Protein AF-A0A6N9H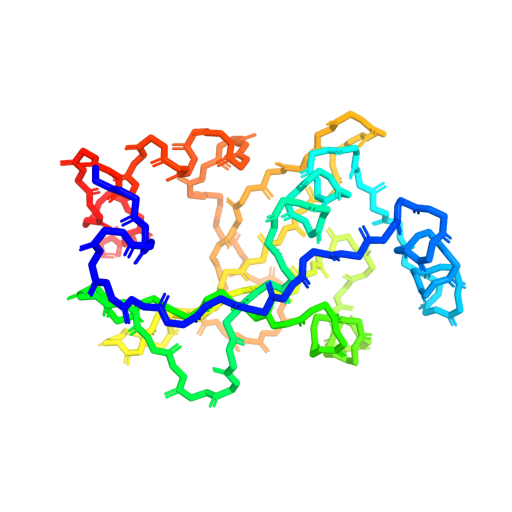BB1-F1 (afdb_monomer)

Radius of gyration: 13.69 Å; Cα contacts (8 Å, |Δi|>4): 253; chains: 1; bounding box: 34×26×32 Å

Solvent-accessible surface area (backbone atoms only — not comparable to full-atom values): 7336 Å² total; per-residue (Å²): 132,56,60,69,80,72,70,46,70,63,36,72,40,47,56,63,68,56,53,51,51,54,30,55,76,62,75,47,86,74,18,50,51,56,47,47,48,35,37,73,33,24,23,24,53,90,95,44,54,50,100,81,35,42,25,48,42,26,60,71,54,25,60,59,54,27,77,74,31,50,95,59,39,34,50,45,32,40,32,72,91,73,65,38,35,32,25,39,30,65,75,45,71,63,39,32,28,30,26,38,26,74,77,79,60,65,76,69,61,43,82,62,25,85,24,64,67,55,39,53,51,34,59,68,76,42,55,67,70,67,50,81,132

Foldseek 3Di:
DDCVVQVFDFAAADDLVVLVVLCVVLVAQDAPVRSVVSNHTQWGDPPTAGPQQKGFDGSVVQSVCCVQAPRQWTFGMARDPQRWTWIWGDPDNHFTFIWTDPPSRNPDIDTQGGGPVRQVVCVVPPVCSSDDD

Organism: NCBI:txid2692179

Nearest PDB structures (foldseek):
  8aj2-assembly1_A  TM=7.484E-01  e=7.048E-03  Saccharomyces cerevisiae
  6qbr-assembly1_A  TM=7.253E-01  e=5.832E-03  Saccharomyces cerevisiae
  5j1b-assembly1_A  TM=7.259E-01  e=1.168E-02  Saccharomyces cerevisiae
  6qbq-assembly1_A  TM=7.360E-01  e=1.325E-02  Saccharomyces cerevisiae

pLDDT: mean 87.96, std 8.98, range [50.34, 96.69]

Structure (mmCIF, N/CA/C/O backbone):
data_AF-A0A6N9HBB1-F1
#
_entry.id   AF-A0A6N9HBB1-F1
#
loop_
_atom_site.group_PDB
_atom_site.id
_atom_site.type_symbol
_atom_site.label_atom_id
_atom_site.label_alt_id
_atom_site.label_comp_id
_atom_site.label_asym_id
_atom_site.label_entity_id
_atom_site.label_seq_id
_atom_site.pdbx_PDB_ins_code
_atom_site.Cartn_x
_atom_site.Cartn_y
_atom_site.Cartn_z
_atom_site.occupancy
_atom_site.B_iso_or_equiv
_atom_site.auth_seq_id
_atom_site.auth_comp_id
_atom_site.auth_asym_id
_atom_site.auth_atom_id
_atom_site.pdbx_PDB_model_num
ATOM 1 N N . MET A 1 1 ? -11.685 -10.132 11.271 1.00 54.94 1 MET A N 1
ATOM 2 C CA . MET A 1 1 ? -12.416 -8.880 11.574 1.00 54.94 1 MET A CA 1
ATOM 3 C C . MET A 1 1 ? -12.001 -7.841 10.555 1.00 54.94 1 MET A C 1
ATOM 5 O O . MET A 1 1 ? -10.808 -7.666 10.364 1.00 54.94 1 MET A O 1
ATOM 9 N N . SER A 1 2 ? -12.941 -7.183 9.881 1.00 75.19 2 SER A N 1
ATOM 10 C CA . SER A 1 2 ? -12.608 -6.121 8.920 1.00 75.19 2 SER A CA 1
ATOM 11 C C . SER A 1 2 ? -12.378 -4.782 9.635 1.00 75.19 2 SER A C 1
ATOM 13 O O . SER A 1 2 ? -12.987 -4.524 10.671 1.00 75.19 2 SER A O 1
ATOM 15 N N . TRP A 1 3 ? -11.538 -3.895 9.091 1.00 82.31 3 TRP A N 1
ATOM 16 C CA . TRP A 1 3 ? -11.334 -2.541 9.640 1.00 82.31 3 TRP A CA 1
ATOM 17 C C . TRP A 1 3 ? -12.646 -1.760 9.815 1.00 82.31 3 TRP A C 1
ATOM 19 O O . TRP A 1 3 ? -12.817 -1.032 10.790 1.00 82.31 3 TRP A O 1
ATOM 29 N N . ARG A 1 4 ? -13.619 -1.984 8.921 1.00 80.50 4 ARG A N 1
ATOM 30 C CA . ARG A 1 4 ? -14.961 -1.392 9.014 1.00 80.50 4 ARG A CA 1
ATOM 31 C C . ARG A 1 4 ? -15.713 -1.850 10.266 1.00 80.50 4 ARG A C 1
ATOM 33 O O . ARG A 1 4 ? -16.359 -1.034 10.912 1.00 80.50 4 ARG A O 1
ATOM 40 N N . GLU A 1 5 ? -15.609 -3.127 10.634 1.00 83.25 5 GLU A N 1
ATOM 41 C CA . GLU A 1 5 ? -16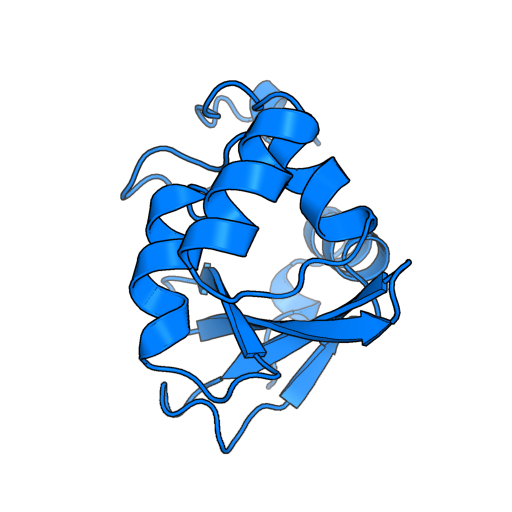.216 -3.659 11.868 1.00 83.25 5 GLU A CA 1
ATOM 42 C C . GLU A 1 5 ? -15.543 -3.107 13.132 1.00 83.25 5 GLU A C 1
ATOM 44 O O . GLU A 1 5 ? -16.183 -3.019 14.175 1.00 83.25 5 GLU A O 1
ATOM 49 N N . GLN A 1 6 ? -14.276 -2.693 13.033 1.00 79.19 6 GLN A N 1
ATOM 50 C CA . GLN A 1 6 ? -13.528 -2.056 14.121 1.00 79.19 6 GLN A CA 1
ATOM 51 C C . GLN A 1 6 ? -13.795 -0.544 14.240 1.00 79.19 6 GLN A C 1
ATOM 53 O O . GLN A 1 6 ? -13.229 0.115 15.108 1.00 79.19 6 GLN A O 1
ATOM 58 N N . GLY A 1 7 ? -14.648 0.026 13.381 1.00 84.81 7 GLY A N 1
ATOM 59 C CA . GLY A 1 7 ? -14.928 1.463 13.364 1.00 84.81 7 GLY A CA 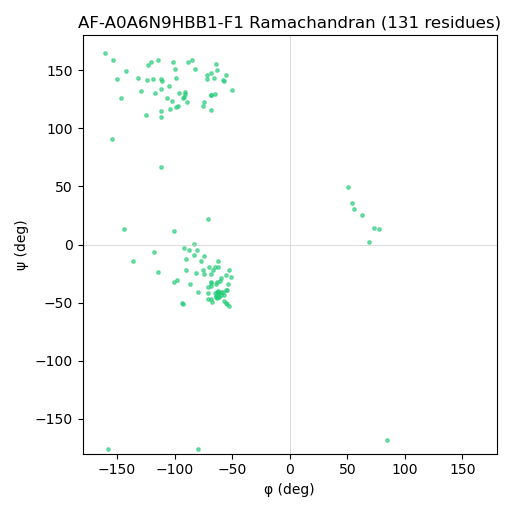1
ATOM 60 C C . GLY A 1 7 ? -13.787 2.315 12.801 1.00 84.81 7 GLY A C 1
ATOM 61 O O . GLY A 1 7 ? -13.809 3.534 12.970 1.00 84.81 7 GLY A O 1
ATOM 62 N N . ILE A 1 8 ? -12.809 1.700 12.126 1.00 86.88 8 ILE A N 1
ATOM 63 C CA . ILE A 1 8 ? -11.713 2.421 11.480 1.00 86.88 8 ILE A CA 1
ATOM 64 C C . ILE A 1 8 ? -12.250 3.100 10.215 1.00 86.88 8 ILE A C 1
ATOM 66 O O . ILE A 1 8 ? -12.801 2.418 9.339 1.00 86.88 8 ILE A O 1
ATOM 70 N N . PRO A 1 9 ? -12.126 4.434 10.095 1.00 89.75 9 PRO A N 1
ATOM 71 C CA . PRO A 1 9 ? -12.564 5.134 8.903 1.00 89.75 9 PRO A CA 1
ATOM 72 C C . PRO A 1 9 ? -11.662 4.755 7.728 1.00 89.75 9 PRO A C 1
ATOM 74 O O . PRO A 1 9 ? -10.440 4.854 7.806 1.00 89.75 9 PRO A O 1
ATOM 77 N N . LEU A 1 10 ? -12.281 4.347 6.623 1.00 92.31 10 LEU A N 1
ATOM 78 C CA . LEU A 1 10 ? -11.601 4.103 5.355 1.00 92.31 10 LEU A CA 1
ATOM 79 C C . LEU A 1 10 ? -12.023 5.168 4.354 1.00 92.31 10 LEU A C 1
ATOM 81 O O . LEU A 1 10 ? -13.199 5.543 4.292 1.00 92.31 10 LEU A O 1
ATOM 85 N N . LEU A 1 11 ? -11.070 5.627 3.554 1.00 94.62 11 LEU A N 1
ATOM 86 C CA . LEU A 1 11 ? -11.367 6.452 2.396 1.00 94.62 11 LEU A CA 1
ATOM 87 C C . LEU A 1 11 ? -12.103 5.609 1.344 1.00 94.62 11 LEU A C 1
ATOM 89 O O . LEU A 1 11 ? -11.875 4.393 1.247 1.00 94.62 11 LEU A O 1
ATOM 93 N N . PRO A 1 12 ? -13.010 6.224 0.564 1.00 94.12 12 PRO A N 1
ATOM 94 C CA . PRO A 1 12 ? -13.646 5.528 -0.544 1.00 94.12 12 PRO A CA 1
ATOM 95 C C . PRO A 1 12 ? -12.574 5.022 -1.510 1.00 94.12 12 PRO A C 1
ATOM 97 O O . PRO A 1 12 ? -11.563 5.687 -1.729 1.00 94.12 12 PRO A O 1
ATOM 100 N N . GLY A 1 13 ? -12.786 3.825 -2.053 1.00 94.06 13 GLY A N 1
ATOM 101 C CA . GLY A 1 13 ? -11.944 3.324 -3.130 1.00 94.06 13 GLY A CA 1
ATOM 102 C C . GLY A 1 13 ? -12.078 4.180 -4.389 1.00 94.06 13 GLY A C 1
ATOM 103 O O . GLY A 1 13 ? -13.098 4.847 -4.585 1.00 94.06 13 GLY A O 1
ATOM 104 N N . LEU A 1 14 ? -11.038 4.156 -5.216 1.00 95.06 14 LEU A N 1
ATOM 105 C CA . LEU A 1 14 ? -10.972 4.885 -6.482 1.00 95.06 14 LEU A CA 1
ATOM 106 C C . LEU A 1 14 ? -11.247 3.946 -7.658 1.00 95.06 14 LEU A C 1
ATOM 108 O O . LEU A 1 14 ? -11.013 2.741 -7.568 1.00 95.06 14 LEU A O 1
ATOM 112 N N . ASP A 1 15 ? -11.689 4.496 -8.786 1.00 96.62 15 ASP A N 1
ATOM 113 C CA . ASP A 1 15 ? -11.829 3.711 -10.010 1.00 96.62 15 ASP A CA 1
ATOM 114 C C . ASP A 1 15 ? -10.453 3.252 -10.519 1.00 96.62 15 ASP A C 1
ATOM 116 O O . ASP A 1 15 ? -9.474 3.998 -10.487 1.00 96.62 15 ASP A O 1
ATOM 120 N N . ILE A 1 16 ? -10.376 2.035 -11.066 1.00 96.31 16 ILE A N 1
ATOM 121 C CA . ILE A 1 16 ? -9.118 1.456 -11.577 1.00 96.31 16 ILE A CA 1
ATOM 122 C C . ILE A 1 16 ? -8.440 2.368 -12.611 1.00 96.31 16 ILE A C 1
ATOM 124 O O . ILE A 1 16 ? -7.220 2.525 -12.608 1.00 96.31 16 ILE A O 1
ATOM 128 N N . GLU A 1 17 ? -9.220 3.013 -13.479 1.00 96.62 17 GLU A N 1
ATOM 129 C CA . GLU A 1 17 ? -8.682 3.939 -14.480 1.00 96.62 17 GLU A CA 1
ATOM 130 C C . GLU A 1 17 ? -8.113 5.220 -13.851 1.00 96.62 17 GLU A C 1
ATOM 132 O O . GLU A 1 17 ? -7.109 5.752 -14.331 1.00 96.62 17 GLU A O 1
ATOM 137 N N . GLU A 1 18 ? -8.696 5.691 -12.746 1.00 96.25 18 GLU A N 1
ATOM 138 C CA . GLU A 1 18 ? -8.162 6.816 -11.978 1.00 96.25 18 GLU A CA 1
ATOM 139 C C . GLU A 1 18 ? -6.847 6.429 -11.294 1.00 96.25 18 GLU A C 1
ATOM 141 O O . GLU A 1 18 ? -5.849 7.139 -11.445 1.00 96.25 18 GLU A O 1
ATOM 146 N N . ILE A 1 19 ? -6.805 5.259 -10.645 1.00 96.69 19 ILE A N 1
ATOM 147 C CA . ILE A 1 19 ? -5.596 4.703 -10.016 1.00 96.69 19 ILE A CA 1
ATOM 148 C C . ILE A 1 19 ? -4.457 4.615 -11.041 1.00 96.69 19 ILE A C 1
ATOM 150 O O . ILE A 1 19 ? -3.360 5.133 -10.811 1.00 96.69 19 ILE A O 1
ATOM 154 N N . ARG A 1 20 ? -4.727 4.030 -12.213 1.00 95.88 20 ARG A N 1
ATOM 155 C CA . ARG A 1 20 ? -3.755 3.912 -13.311 1.00 95.88 20 ARG A CA 1
ATOM 156 C C . ARG A 1 20 ? -3.302 5.263 -13.843 1.00 95.88 20 ARG A C 1
ATOM 158 O O . ARG A 1 20 ? -2.118 5.440 -14.131 1.00 95.88 20 ARG A O 1
ATOM 165 N N . SER A 1 21 ? -4.218 6.221 -13.983 1.00 95.19 21 SER A N 1
ATOM 166 C CA . SER A 1 21 ? -3.887 7.573 -14.439 1.00 95.19 21 SER A CA 1
ATOM 167 C C . SER A 1 21 ? -2.944 8.275 -13.458 1.00 95.19 21 SER A C 1
ATOM 169 O O . SER A 1 21 ? -1.921 8.826 -13.874 1.00 95.19 21 SER A O 1
ATOM 171 N N . LEU A 1 22 ? -3.235 8.201 -12.157 1.00 93.56 22 LEU A N 1
ATOM 172 C CA . LEU A 1 22 ? -2.402 8.781 -11.103 1.00 93.56 22 LEU A CA 1
ATOM 173 C C . LEU A 1 22 ? -1.020 8.114 -11.038 1.00 93.56 22 LEU A C 1
ATOM 175 O O . LEU A 1 22 ? -0.001 8.809 -11.011 1.00 93.56 22 LEU A O 1
ATOM 179 N N . ALA A 1 23 ? -0.966 6.781 -11.104 1.00 92.12 23 ALA A N 1
ATOM 180 C CA . ALA A 1 23 ? 0.290 6.033 -11.150 1.00 92.12 23 ALA A CA 1
ATOM 181 C C . ALA A 1 23 ? 1.140 6.417 -12.371 1.00 92.12 23 ALA A C 1
ATOM 183 O O . ALA A 1 23 ? 2.336 6.695 -12.248 1.00 92.12 23 ALA A O 1
ATOM 184 N N . LYS A 1 24 ? 0.509 6.541 -13.545 1.00 92.69 24 LYS A N 1
ATOM 185 C CA . LYS A 1 24 ? 1.170 6.965 -14.784 1.00 92.69 24 LYS A CA 1
ATOM 186 C C . LYS A 1 24 ? 1.737 8.381 -14.687 1.00 92.69 24 LYS A C 1
ATOM 188 O O . LYS A 1 24 ? 2.846 8.609 -15.163 1.00 92.69 24 LYS A O 1
ATOM 193 N N . MET A 1 25 ? 1.020 9.319 -14.063 1.00 89.69 25 MET A N 1
ATOM 194 C CA . MET A 1 25 ? 1.529 10.674 -13.798 1.00 89.69 25 MET A CA 1
ATOM 195 C C . MET A 1 25 ? 2.743 10.667 -12.860 1.00 89.69 25 MET A C 1
ATOM 197 O O . MET A 1 25 ? 3.625 11.514 -12.989 1.00 89.69 25 MET A O 1
ATOM 201 N N . GLY A 1 26 ? 2.794 9.711 -11.931 1.00 86.19 26 GLY A N 1
ATOM 202 C CA . GLY A 1 26 ? 3.925 9.490 -11.032 1.00 86.19 26 GLY A CA 1
ATOM 203 C C . GLY A 1 26 ? 5.087 8.701 -11.642 1.00 86.19 26 GLY A C 1
ATOM 204 O O . GLY A 1 26 ? 6.108 8.570 -10.978 1.00 86.19 26 GLY A O 1
ATOM 205 N N . HIS A 1 27 ? 4.956 8.191 -12.875 1.00 89.25 27 HIS A N 1
ATOM 206 C CA . HIS A 1 27 ? 5.877 7.212 -13.472 1.00 89.25 27 HIS A CA 1
ATOM 207 C C . HIS A 1 27 ? 6.081 5.955 -12.603 1.00 89.25 27 HIS A C 1
ATOM 209 O O . HIS A 1 27 ? 7.170 5.386 -12.560 1.00 89.25 27 HIS A O 1
ATOM 215 N N . ILE A 1 28 ? 5.020 5.521 -11.920 1.00 90.62 28 ILE A N 1
ATOM 216 C CA . ILE A 1 28 ? 5.014 4.377 -11.006 1.00 90.62 28 ILE A CA 1
ATOM 217 C C . ILE A 1 28 ? 4.322 3.193 -11.681 1.00 90.62 28 ILE A C 1
ATOM 219 O O . ILE A 1 28 ? 3.274 3.349 -12.308 1.00 90.62 28 ILE A O 1
ATOM 223 N N . SER A 1 29 ? 4.914 2.005 -11.545 1.00 90.19 29 SER A N 1
ATOM 224 C CA . SER A 1 29 ? 4.282 0.748 -11.957 1.00 90.19 29 SER A CA 1
ATOM 225 C C . SER A 1 29 ? 3.534 0.151 -10.771 1.00 90.19 29 SER A C 1
ATOM 227 O O . SER A 1 29 ? 4.122 -0.018 -9.706 1.00 90.19 29 SER A O 1
ATOM 229 N N . LEU A 1 30 ? 2.251 -0.158 -10.960 1.00 93.06 30 LEU A N 1
ATOM 230 C CA . LEU A 1 30 ? 1.426 -0.864 -9.983 1.00 93.06 30 LEU A CA 1
ATOM 231 C C . LEU A 1 30 ? 1.078 -2.250 -10.523 1.00 93.06 30 LEU A C 1
ATOM 233 O O . LEU A 1 30 ? 0.844 -2.416 -11.721 1.00 93.06 30 LEU A O 1
ATOM 237 N N . SER A 1 31 ? 1.048 -3.231 -9.634 1.00 95.31 31 SER A N 1
ATOM 238 C CA . SER A 1 31 ? 0.504 -4.561 -9.891 1.00 95.31 31 SER A CA 1
ATOM 239 C C . SER A 1 31 ? -1.011 -4.576 -9.657 1.00 95.31 31 SER A C 1
ATOM 241 O O . SER A 1 31 ? -1.563 -3.721 -8.958 1.00 95.31 31 SER A O 1
ATOM 243 N N . ALA A 1 32 ? -1.705 -5.546 -10.255 1.00 96.31 32 ALA A N 1
ATOM 244 C CA . ALA A 1 32 ? -3.165 -5.642 -10.195 1.00 96.31 32 ALA A CA 1
ATOM 245 C C . ALA A 1 32 ? -3.723 -5.794 -8.766 1.00 96.31 32 ALA A C 1
ATOM 247 O O . ALA A 1 32 ? -4.820 -5.316 -8.483 1.00 96.31 32 ALA A O 1
ATOM 248 N N . ASP A 1 33 ? -2.987 -6.433 -7.858 1.00 96.06 33 ASP A N 1
ATOM 249 C CA . ASP A 1 33 ? -3.349 -6.553 -6.440 1.00 96.06 33 ASP A CA 1
ATOM 250 C C . ASP A 1 33 ? -3.289 -5.209 -5.694 1.00 96.06 33 ASP A C 1
ATOM 252 O O . ASP A 1 33 ? -4.150 -4.925 -4.861 1.00 96.06 33 ASP A O 1
ATOM 256 N N . VAL A 1 34 ? -2.341 -4.339 -6.043 1.00 95.62 34 VAL A N 1
ATOM 257 C CA . VAL A 1 34 ? -2.254 -2.974 -5.509 1.00 95.62 34 VAL A CA 1
ATOM 258 C C . VAL A 1 34 ? -3.378 -2.106 -6.069 1.00 95.62 34 VAL A C 1
ATOM 260 O O . VAL A 1 34 ? -4.017 -1.369 -5.318 1.00 95.62 34 VAL A O 1
ATOM 263 N N . GLU A 1 35 ? -3.678 -2.224 -7.368 1.00 96.69 35 GLU A N 1
ATOM 264 C CA . GLU A 1 35 ? -4.858 -1.577 -7.960 1.00 96.69 35 GLU A CA 1
ATOM 265 C C . GLU A 1 35 ? -6.143 -2.020 -7.240 1.00 96.69 35 GLU A C 1
ATOM 267 O O . GLU A 1 35 ? -6.983 -1.189 -6.892 1.00 96.69 35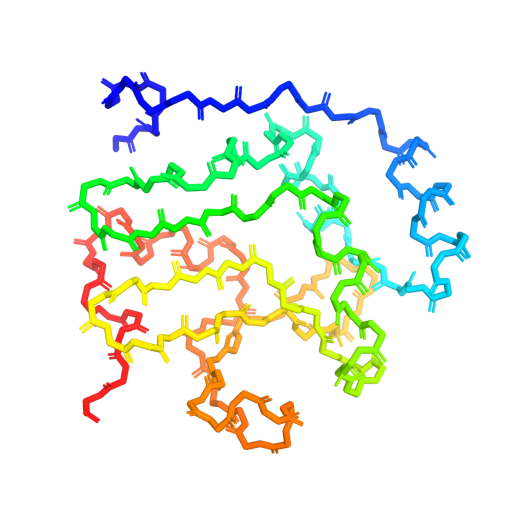 GLU A O 1
ATOM 272 N N . LEU A 1 36 ? -6.274 -3.319 -6.957 1.00 95.94 36 LEU A N 1
ATOM 273 C CA . LEU A 1 36 ? -7.420 -3.880 -6.249 1.00 95.94 36 LEU A CA 1
ATOM 274 C C . LEU A 1 3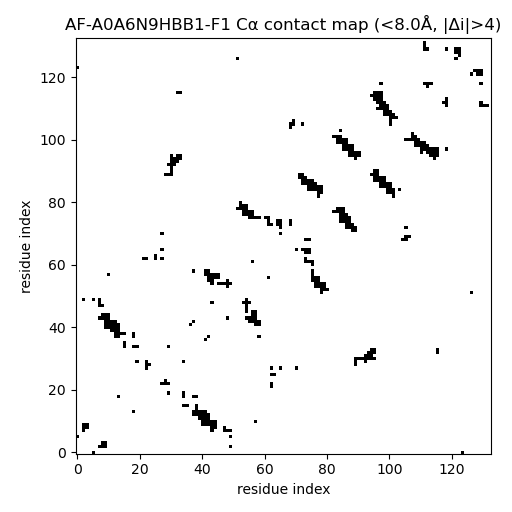6 ? -7.519 -3.369 -4.806 1.00 95.94 36 LEU A C 1
ATOM 276 O O . LEU A 1 36 ? -8.618 -3.028 -4.368 1.00 95.94 36 LEU A O 1
ATOM 280 N N . LEU A 1 37 ? -6.403 -3.274 -4.076 1.00 94.44 37 LEU A N 1
ATOM 281 C CA . LEU A 1 37 ? -6.375 -2.722 -2.718 1.00 94.44 37 LEU A CA 1
ATOM 282 C C . LEU A 1 37 ? -6.986 -1.316 -2.686 1.00 94.44 37 LEU A C 1
ATOM 284 O O . LEU A 1 37 ? -7.914 -1.067 -1.914 1.00 94.44 37 LEU A O 1
ATOM 288 N N . TYR A 1 38 ? -6.517 -0.430 -3.567 1.00 95.94 38 TYR A N 1
ATOM 289 C CA . TYR A 1 38 ? -6.971 0.962 -3.626 1.00 95.94 38 TYR A CA 1
ATOM 290 C C . TYR A 1 38 ? -8.355 1.143 -4.262 1.00 95.94 38 TYR A C 1
ATOM 292 O O . TYR A 1 38 ? -9.044 2.123 -3.970 1.00 95.94 38 TYR A O 1
ATOM 300 N N . PHE A 1 39 ? -8.807 0.180 -5.064 1.00 96.12 39 PHE A N 1
ATOM 301 C CA . PHE A 1 39 ? -10.195 0.093 -5.518 1.00 96.12 39 PHE A CA 1
ATOM 302 C C . PHE A 1 39 ? -11.154 -0.318 -4.390 1.00 96.12 39 PHE A C 1
ATOM 304 O O . PHE A 1 39 ? -12.279 0.172 -4.313 1.00 96.12 39 PHE A O 1
ATOM 311 N N . LEU A 1 40 ? -10.728 -1.206 -3.486 1.00 92.62 40 LEU A N 1
ATOM 312 C CA . LEU A 1 40 ? -11.555 -1.677 -2.368 1.00 92.62 40 LEU A CA 1
ATOM 313 C C . LEU A 1 40 ? -11.592 -0.683 -1.199 1.00 92.62 40 LEU A C 1
ATOM 315 O O . LEU A 1 40 ? -12.647 -0.471 -0.586 1.00 92.62 40 LEU A O 1
ATOM 319 N N . CYS A 1 41 ? -10.450 -0.078 -0.880 1.00 90.44 41 CYS A N 1
ATOM 320 C CA . CYS A 1 41 ? -10.326 0.979 0.112 1.00 90.44 41 CYS A CA 1
ATOM 321 C C . CYS A 1 41 ? -9.235 1.962 -0.308 1.00 90.44 41 CYS A C 1
ATOM 323 O O . CYS A 1 41 ? -8.088 1.573 -0.500 1.00 90.44 41 CYS A O 1
ATOM 325 N N . GLY A 1 42 ? -9.553 3.254 -0.375 1.00 93.50 42 GLY A N 1
ATOM 326 C CA . GLY A 1 42 ? -8.593 4.302 -0.737 1.00 93.50 42 GLY A CA 1
ATOM 327 C C . GLY A 1 42 ? -7.532 4.577 0.336 1.00 93.50 42 GLY A C 1
ATOM 328 O O . GLY A 1 42 ? -6.999 5.679 0.385 1.00 93.50 42 GLY A O 1
ATOM 329 N N . GLY A 1 43 ? -7.267 3.622 1.231 1.00 93.88 43 GLY A N 1
ATOM 330 C CA . GLY A 1 43 ? -6.467 3.780 2.440 1.00 93.88 43 GLY A CA 1
ATOM 331 C C . GLY A 1 43 ? -7.251 4.319 3.638 1.00 93.88 43 GLY A C 1
ATOM 332 O O . GLY A 1 43 ? -8.486 4.373 3.644 1.00 93.88 43 GLY A O 1
ATOM 333 N N . MET A 1 44 ? -6.514 4.707 4.675 1.00 94.25 44 MET A N 1
ATOM 334 C CA . MET A 1 44 ? -7.035 5.371 5.866 1.00 94.25 44 MET A CA 1
ATOM 335 C C . MET A 1 44 ? -6.801 6.890 5.776 1.00 94.25 44 MET A C 1
ATOM 337 O O . MET A 1 44 ? -5.835 7.338 5.151 1.00 94.25 44 MET A O 1
ATOM 341 N N . PRO A 1 45 ? -7.658 7.728 6.392 1.00 92.44 45 PRO A N 1
ATOM 342 C CA . PRO A 1 45 ? -7.349 9.140 6.574 1.00 92.44 45 PRO A CA 1
ATOM 343 C C . PRO A 1 45 ? -6.031 9.305 7.337 1.00 92.44 45 PRO A C 1
ATOM 345 O O . PRO A 1 45 ? -5.787 8.582 8.300 1.00 92.44 45 PRO A O 1
ATOM 348 N N . ARG A 1 46 ? -5.210 10.284 6.945 1.00 87.25 46 ARG A N 1
ATOM 349 C CA . ARG A 1 46 ? -3.896 10.525 7.568 1.00 87.25 46 ARG A CA 1
ATOM 350 C C . ARG A 1 46 ? -3.982 10.590 9.095 1.00 87.25 46 ARG A C 1
ATOM 352 O O . ARG A 1 46 ? -4.815 11.325 9.628 1.00 87.25 46 ARG A O 1
ATOM 359 N N . GLY A 1 47 ? -3.081 9.876 9.769 1.00 84.31 47 GLY A N 1
ATOM 360 C CA . GLY A 1 47 ? -3.024 9.808 11.232 1.00 84.31 47 GLY A CA 1
ATOM 361 C C . GLY A 1 47 ? -4.083 8.897 11.856 1.00 84.31 47 GLY A C 1
ATOM 362 O O . GLY A 1 47 ? -4.310 8.964 13.065 1.00 84.31 47 GLY A O 1
ATOM 363 N N . THR A 1 48 ? -4.752 8.074 11.046 1.00 88.19 48 THR A N 1
ATOM 364 C CA . THR A 1 48 ? -5.632 7.003 11.518 1.00 88.19 48 THR A CA 1
ATOM 365 C C . THR A 1 48 ? -4.849 5.702 11.541 1.00 88.19 48 THR A C 1
ATOM 367 O O . THR A 1 48 ? -4.264 5.319 10.536 1.00 88.19 48 THR A O 1
ATOM 370 N N . VAL A 1 49 ? -4.909 4.996 12.663 1.00 86.88 49 VAL A N 1
ATOM 371 C CA . VAL A 1 49 ? -4.333 3.660 12.825 1.00 86.88 49 VAL A CA 1
ATOM 372 C C . VAL A 1 49 ? -5.410 2.678 13.259 1.00 86.88 49 VAL A C 1
ATOM 374 O O . VAL A 1 49 ? -6.397 3.075 13.886 1.00 86.88 49 VAL A O 1
ATOM 377 N N . ASP A 1 50 ? -5.220 1.398 12.959 1.00 83.06 50 ASP A N 1
ATOM 378 C CA . ASP A 1 50 ? -6.032 0.336 13.547 1.00 83.06 50 ASP A CA 1
ATOM 379 C C . ASP A 1 50 ? -5.588 -0.030 14.981 1.00 83.06 50 ASP A C 1
ATOM 381 O O . ASP A 1 50 ? -4.695 0.587 15.568 1.00 83.06 50 ASP A O 1
ATOM 385 N N . GLY A 1 51 ? -6.227 -1.047 15.571 1.00 79.31 51 GLY A N 1
ATOM 386 C CA . GLY A 1 51 ? -5.889 -1.530 16.916 1.00 79.31 51 GLY A CA 1
ATOM 387 C C . GLY A 1 51 ? -4.466 -2.092 17.061 1.00 79.31 51 GLY A C 1
ATOM 388 O O . GLY A 1 51 ? -3.992 -2.235 18.188 1.00 79.31 51 GLY A O 1
ATOM 389 N N . ASN A 1 52 ? -3.782 -2.368 15.948 1.00 77.06 52 ASN A N 1
ATOM 390 C CA . ASN A 1 52 ? -2.399 -2.837 15.888 1.00 77.06 52 ASN A CA 1
ATOM 391 C C . ASN A 1 52 ? -1.414 -1.713 15.542 1.00 77.06 52 ASN A C 1
ATOM 393 O O . ASN A 1 52 ? -0.249 -1.993 15.267 1.00 77.06 52 ASN A O 1
ATOM 397 N N . TRP A 1 53 ? -1.852 -0.449 15.576 1.00 82.69 53 TRP A N 1
ATOM 398 C CA . TRP A 1 53 ? -1.033 0.711 15.220 1.00 82.69 53 TRP A CA 1
ATOM 399 C C . TRP A 1 53 ? -0.566 0.719 13.758 1.00 82.69 53 TRP A C 1
ATOM 401 O O . TRP A 1 53 ? 0.450 1.341 13.440 1.00 82.69 53 TRP A O 1
ATOM 411 N N . PHE A 1 54 ? -1.315 0.043 12.883 1.00 87.25 54 PHE A N 1
ATOM 412 C CA . PHE A 1 54 ? -1.080 0.005 11.448 1.00 87.25 54 PHE A CA 1
ATOM 413 C C . PHE A 1 54 ? -1.883 1.109 10.748 1.00 87.25 54 PHE A C 1
ATOM 415 O O . PHE A 1 54 ? -3.102 1.193 10.912 1.00 87.25 54 PHE A O 1
ATOM 422 N N . GLU A 1 55 ? -1.212 1.944 9.955 1.00 91.19 55 GLU A N 1
ATOM 423 C CA . GLU A 1 55 ? -1.836 2.951 9.087 1.00 91.19 55 GLU A CA 1
ATOM 424 C C . GLU A 1 55 ? -1.621 2.560 7.622 1.00 91.19 55 GLU A C 1
ATOM 426 O O . GLU A 1 55 ? -0.508 2.663 7.105 1.00 91.19 55 GLU A O 1
ATOM 431 N N . LEU A 1 56 ? -2.695 2.157 6.930 1.00 93.38 56 LEU A N 1
ATOM 432 C CA . LEU A 1 56 ? -2.682 2.027 5.471 1.00 93.38 56 LEU A CA 1
ATOM 433 C C . LEU A 1 56 ? -2.752 3.420 4.845 1.00 93.38 56 LEU A C 1
ATOM 435 O O . LEU A 1 56 ? -3.738 4.138 5.022 1.00 93.38 56 LEU A O 1
ATOM 439 N N . TRP A 1 57 ? -1.739 3.792 4.073 1.00 95.06 57 TRP A N 1
ATOM 440 C CA . TRP A 1 57 ? -1.659 5.128 3.503 1.00 95.06 57 TRP A CA 1
ATOM 441 C C . TRP A 1 57 ? -2.679 5.339 2.387 1.00 95.06 57 TRP A C 1
ATOM 443 O O . TRP A 1 57 ? -2.933 4.424 1.596 1.00 95.06 57 TRP A O 1
ATOM 453 N N . PRO A 1 58 ? -3.211 6.566 2.257 1.00 94.75 58 PRO A N 1
ATOM 454 C CA . PRO A 1 58 ? -3.981 6.942 1.085 1.00 94.75 58 PRO A CA 1
ATOM 455 C C . PRO A 1 58 ? -3.115 6.899 -0.178 1.00 94.75 58 PRO A C 1
ATOM 457 O O . PRO A 1 58 ? -1.907 7.163 -0.113 1.00 94.75 58 PRO A O 1
ATOM 460 N N . LEU A 1 59 ? -3.729 6.604 -1.331 1.00 93.12 59 LEU A N 1
ATOM 461 C CA . LEU A 1 59 ? -3.009 6.454 -2.603 1.00 93.12 59 LEU A CA 1
ATOM 462 C C . LEU A 1 59 ? -2.171 7.697 -2.928 1.00 93.12 59 LEU A C 1
ATOM 464 O O . LEU A 1 59 ? -1.035 7.585 -3.382 1.00 93.12 59 LEU A O 1
ATOM 468 N N . GLU A 1 60 ? -2.685 8.894 -2.646 1.00 92.06 60 GLU A N 1
ATOM 469 C CA . GLU A 1 60 ? -1.966 10.139 -2.913 1.00 92.06 60 GLU A CA 1
ATOM 470 C C . GLU A 1 60 ? -0.680 10.255 -2.088 1.00 92.06 60 GLU A C 1
ATOM 472 O O . GLU A 1 60 ? 0.304 10.817 -2.570 1.00 92.06 60 GLU A O 1
ATOM 477 N N . ARG A 1 61 ? -0.661 9.723 -0.855 1.00 93.00 61 ARG A N 1
ATOM 478 C CA . ARG A 1 61 ? 0.552 9.687 -0.021 1.00 93.00 61 ARG A CA 1
ATOM 479 C C . ARG A 1 61 ? 1.556 8.685 -0.582 1.00 93.00 61 ARG A C 1
ATOM 481 O O . ARG A 1 61 ? 2.708 9.068 -0.756 1.00 93.00 61 ARG A O 1
ATOM 488 N N . LEU A 1 62 ? 1.116 7.474 -0.938 1.00 93.00 62 LEU A N 1
ATOM 489 C CA . LEU A 1 62 ? 1.968 6.471 -1.592 1.00 93.00 62 LEU A CA 1
ATOM 490 C C . LEU A 1 62 ? 2.652 7.060 -2.830 1.00 93.00 62 LEU A C 1
ATOM 492 O O . LEU A 1 62 ? 3.874 7.028 -2.941 1.00 93.00 62 LEU A O 1
ATOM 496 N N . LEU A 1 63 ? 1.880 7.659 -3.741 1.00 91.44 63 LEU A N 1
ATOM 497 C CA . LEU A 1 63 ? 2.410 8.202 -4.996 1.00 91.44 63 LEU A CA 1
ATOM 498 C C . LEU A 1 63 ? 3.318 9.424 -4.786 1.00 91.44 63 LEU A C 1
ATOM 500 O O . LEU A 1 63 ? 4.247 9.653 -5.565 1.00 91.44 63 LEU A O 1
ATOM 504 N N . HIS A 1 64 ? 3.046 10.231 -3.759 1.00 91.00 64 HIS A N 1
ATOM 505 C CA . HIS A 1 64 ? 3.902 11.353 -3.386 1.00 91.00 64 HIS A CA 1
ATOM 506 C C . HIS A 1 64 ? 5.258 10.865 -2.859 1.00 91.00 64 HIS A C 1
ATOM 508 O O . HIS A 1 64 ? 6.298 11.337 -3.326 1.00 91.00 64 HIS A O 1
ATOM 514 N N . ASP A 1 65 ? 5.243 9.910 -1.927 1.00 90.19 65 ASP A N 1
ATOM 515 C CA . ASP A 1 65 ? 6.433 9.468 -1.198 1.00 90.19 65 ASP A CA 1
ATOM 516 C C . ASP A 1 65 ? 7.273 8.461 -1.991 1.00 90.19 65 ASP A C 1
ATOM 518 O O . ASP A 1 65 ? 8.489 8.432 -1.815 1.00 90.19 65 ASP A O 1
ATOM 522 N N . ALA A 1 66 ? 6.676 7.725 -2.935 1.00 89.81 66 ALA A N 1
ATOM 523 C CA . ALA A 1 66 ? 7.367 6.799 -3.839 1.00 89.81 66 ALA A CA 1
ATOM 524 C C . ALA A 1 66 ? 8.574 7.419 -4.567 1.00 89.81 66 ALA A C 1
ATOM 526 O O . ALA A 1 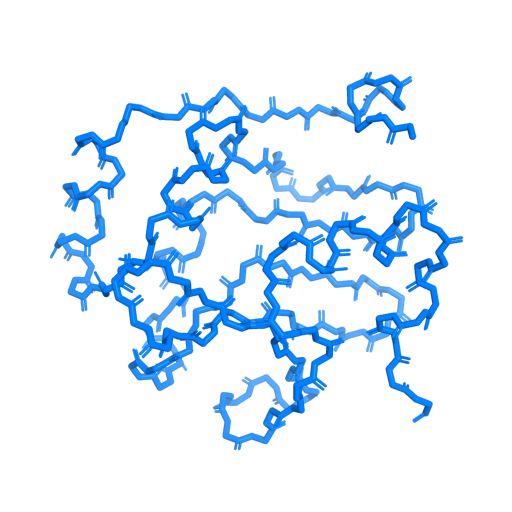66 ? 9.536 6.726 -4.879 1.00 89.81 66 ALA A O 1
ATOM 527 N N . LYS A 1 67 ? 8.574 8.738 -4.793 1.00 86.50 67 LYS A N 1
ATOM 528 C CA . LYS A 1 67 ? 9.688 9.464 -5.431 1.00 86.50 67 LYS A CA 1
ATOM 529 C C . LYS A 1 67 ? 10.977 9.463 -4.606 1.00 86.50 67 LYS A C 1
ATOM 531 O O . LYS A 1 67 ? 12.039 9.753 -5.151 1.00 86.50 67 LYS A O 1
ATOM 536 N N . ASN A 1 68 ? 10.874 9.187 -3.309 1.00 87.69 68 ASN A N 1
ATOM 537 C CA . ASN A 1 68 ? 12.005 9.131 -2.388 1.00 87.69 68 ASN A CA 1
ATOM 538 C C . ASN A 1 68 ? 12.590 7.716 -2.263 1.00 87.69 68 ASN A C 1
ATOM 540 O O . ASN A 1 68 ? 13.584 7.540 -1.565 1.00 87.69 68 ASN A O 1
ATOM 544 N N . PHE A 1 69 ? 11.991 6.726 -2.931 1.00 86.75 69 PHE A N 1
ATOM 545 C CA . PHE A 1 69 ? 12.385 5.322 -2.869 1.00 86.75 69 PHE A CA 1
ATOM 546 C C . PHE A 1 69 ? 12.920 4.842 -4.224 1.00 86.75 69 PHE A C 1
ATOM 548 O O . PHE A 1 69 ? 12.643 5.450 -5.264 1.00 86.75 69 PHE A O 1
ATOM 555 N N . PRO A 1 70 ? 13.708 3.752 -4.251 1.00 83.75 70 PRO A N 1
ATOM 556 C CA . PRO A 1 70 ? 14.079 3.102 -5.500 1.00 83.75 70 PRO A CA 1
ATOM 557 C C . PRO A 1 70 ? 12.838 2.725 -6.316 1.00 83.75 70 PRO A C 1
ATOM 559 O O . PRO A 1 70 ? 11.834 2.306 -5.754 1.00 83.75 70 PRO A O 1
ATOM 562 N N . TYR A 1 71 ? 12.931 2.786 -7.649 1.00 75.44 71 TYR A N 1
ATOM 563 C CA . TYR A 1 71 ? 11.805 2.535 -8.567 1.00 75.44 71 TYR A CA 1
ATOM 564 C C . TYR A 1 71 ? 11.057 1.208 -8.350 1.00 75.44 71 TYR A C 1
ATOM 566 O O . TYR A 1 71 ? 9.920 1.073 -8.793 1.00 75.44 71 TYR A O 1
ATOM 574 N N . SER A 1 72 ? 11.690 0.221 -7.715 1.00 80.88 72 SER A N 1
ATOM 575 C CA . SER A 1 72 ? 11.099 -1.084 -7.426 1.00 80.88 72 SER A CA 1
ATOM 576 C C . SER A 1 72 ? 10.316 -1.146 -6.113 1.00 80.88 72 SER A C 1
ATOM 578 O O . SER A 1 72 ? 9.769 -2.205 -5.829 1.00 80.88 72 SER A O 1
ATOM 580 N N . LEU A 1 73 ? 10.301 -0.088 -5.293 1.00 89.81 73 LEU A N 1
ATOM 581 C CA . LEU A 1 73 ? 9.715 -0.082 -3.950 1.00 89.81 73 LEU A CA 1
ATOM 582 C C . LEU A 1 73 ? 8.752 1.092 -3.756 1.00 89.81 73 LEU A C 1
ATOM 584 O O . LEU A 1 73 ? 9.084 2.238 -4.046 1.00 89.81 73 LEU A O 1
ATOM 588 N N . LEU A 1 74 ? 7.568 0.801 -3.217 1.00 93.44 74 LEU A N 1
ATOM 589 C CA . LEU A 1 74 ? 6.511 1.780 -2.973 1.00 93.44 74 LEU A CA 1
ATOM 590 C C . LEU A 1 74 ? 6.084 1.751 -1.502 1.00 93.44 74 LEU A C 1
ATOM 592 O O . LEU A 1 74 ? 5.471 0.770 -1.082 1.00 93.44 74 LEU A O 1
ATOM 596 N N . PRO A 1 75 ? 6.366 2.794 -0.706 1.00 94.06 75 PRO A N 1
ATOM 597 C CA . PRO A 1 75 ? 5.898 2.852 0.673 1.00 94.06 75 PRO A CA 1
ATOM 598 C C . PRO A 1 75 ? 4.373 3.010 0.702 1.00 94.06 75 PRO A C 1
ATOM 600 O O . PRO A 1 75 ? 3.823 3.888 0.033 1.00 94.06 75 PRO A O 1
ATOM 603 N N . PHE A 1 76 ? 3.678 2.163 1.460 1.00 94.94 76 PHE A N 1
ATOM 604 C CA . PHE A 1 76 ? 2.208 2.135 1.451 1.00 94.94 76 PHE A CA 1
ATOM 605 C C . PHE A 1 76 ? 1.566 2.036 2.831 1.00 94.94 76 PHE A C 1
ATOM 607 O O . PHE A 1 76 ? 0.364 2.265 2.950 1.00 94.94 76 PHE A O 1
ATOM 614 N N . ALA A 1 77 ? 2.327 1.694 3.867 1.00 93.19 77 ALA A N 1
ATOM 615 C CA . ALA A 1 77 ? 1.809 1.658 5.223 1.00 93.19 77 ALA A CA 1
ATOM 616 C C . ALA A 1 77 ? 2.914 1.885 6.251 1.00 93.19 77 ALA A C 1
ATOM 618 O O . ALA A 1 77 ? 4.094 1.661 5.978 1.00 93.19 77 ALA A O 1
ATOM 619 N N . GLU A 1 78 ? 2.521 2.296 7.452 1.00 89.81 78 GLU A N 1
ATOM 620 C CA . GLU A 1 78 ? 3.434 2.440 8.584 1.00 89.81 78 GLU A CA 1
ATOM 621 C C . GLU A 1 78 ? 2.882 1.788 9.856 1.00 89.81 78 GLU A C 1
ATOM 623 O O . GLU A 1 78 ? 1.678 1.811 10.112 1.00 89.81 78 GLU A O 1
ATOM 628 N N . GLY A 1 79 ? 3.783 1.196 10.642 1.00 85.00 79 GLY A N 1
ATOM 629 C CA . GLY A 1 79 ? 3.527 0.692 11.989 1.00 85.00 79 GLY A CA 1
ATOM 630 C C . GLY A 1 79 ? 4.122 1.636 13.037 1.00 85.00 79 GLY A C 1
ATOM 631 O O . GLY A 1 79 ? 5.344 1.810 13.103 1.00 85.00 79 GLY A O 1
ATOM 632 N N . PHE A 1 80 ? 3.280 2.245 13.879 1.00 69.81 80 PHE A N 1
ATOM 633 C CA . PHE A 1 80 ? 3.713 3.316 14.796 1.00 69.81 80 PHE A CA 1
ATOM 634 C C . PHE A 1 80 ? 4.531 2.844 16.004 1.00 69.81 80 PHE A C 1
ATOM 636 O O . PHE A 1 80 ? 5.307 3.625 16.553 1.00 69.81 80 PHE A O 1
ATOM 643 N N . LEU A 1 81 ? 4.380 1.593 16.448 1.00 63.00 81 LEU A N 1
ATOM 644 C CA . LEU A 1 81 ? 5.043 1.116 17.671 1.00 63.00 81 LEU A CA 1
ATOM 645 C C . LEU A 1 81 ? 6.537 0.806 17.496 1.00 63.00 81 LEU A C 1
ATOM 647 O O . LEU A 1 81 ? 7.250 0.677 18.490 1.00 63.00 81 LEU A O 1
ATOM 651 N N . SER A 1 82 ? 7.021 0.706 16.261 1.00 59.12 82 SER A N 1
ATOM 652 C CA . SER A 1 82 ? 8.348 0.148 15.963 1.00 59.12 82 SER A CA 1
ATOM 653 C C . SER A 1 82 ? 9.068 0.845 14.808 1.00 59.12 82 SER A C 1
ATOM 655 O O . SER A 1 82 ? 10.077 0.327 14.338 1.00 59.12 82 SER A O 1
ATOM 657 N N . ALA A 1 83 ? 8.592 2.022 14.378 1.00 73.25 83 ALA A N 1
ATOM 658 C CA . ALA A 1 83 ? 9.148 2.742 13.230 1.00 73.25 83 ALA A CA 1
ATOM 659 C C . ALA A 1 83 ? 9.267 1.815 12.003 1.00 73.25 83 ALA A C 1
ATOM 661 O O . ALA A 1 83 ? 10.324 1.693 11.391 1.00 73.25 83 ALA A O 1
ATOM 662 N N . GLN A 1 84 ? 8.179 1.111 11.691 1.00 85.56 84 GLN A N 1
ATOM 663 C CA . GLN A 1 84 ? 8.138 0.167 10.581 1.00 85.56 84 GLN A CA 1
ATOM 664 C C . GLN A 1 84 ? 7.538 0.849 9.366 1.00 85.56 84 GLN A C 1
ATOM 666 O O . GLN A 1 84 ? 6.377 1.258 9.402 1.00 85.56 84 GLN A O 1
ATOM 671 N N . LEU A 1 85 ? 8.312 0.941 8.289 1.00 91.12 85 LEU A N 1
ATOM 672 C CA . LEU A 1 85 ? 7.792 1.332 6.992 1.00 91.12 85 LEU A CA 1
ATOM 673 C C . LEU A 1 85 ? 7.558 0.084 6.147 1.00 91.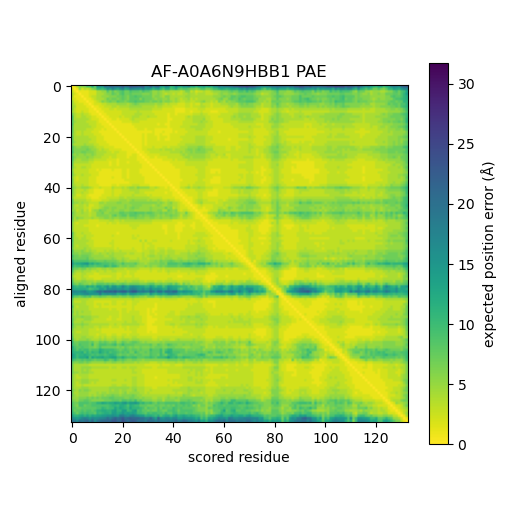12 85 LEU A C 1
ATOM 675 O O . LEU A 1 85 ? 8.496 -0.653 5.846 1.00 91.12 85 LEU A O 1
ATOM 679 N N . TYR A 1 86 ? 6.309 -0.144 5.756 1.00 93.06 86 TYR A N 1
ATOM 680 C CA . TYR A 1 86 ? 5.956 -1.215 4.838 1.00 93.06 86 TYR A CA 1
ATOM 681 C C . TYR A 1 86 ? 5.993 -0.702 3.400 1.00 93.06 86 TYR A C 1
ATOM 683 O O . TYR A 1 86 ? 5.400 0.329 3.062 1.00 93.06 86 TYR A O 1
ATOM 691 N N . CYS A 1 87 ? 6.664 -1.465 2.546 1.00 94.88 87 CYS A N 1
ATOM 692 C CA . CYS A 1 87 ? 6.883 -1.166 1.142 1.00 94.88 87 CYS A CA 1
ATOM 693 C C . CYS A 1 87 ? 6.366 -2.311 0.268 1.00 94.88 87 CYS A C 1
ATOM 695 O O . CYS A 1 87 ? 6.558 -3.482 0.583 1.00 94.88 87 CYS A O 1
ATOM 697 N N . LEU A 1 88 ? 5.761 -1.975 -0.865 1.00 95.62 88 LEU A N 1
ATOM 698 C CA . LEU A 1 88 ? 5.404 -2.918 -1.917 1.00 95.62 88 LEU A CA 1
ATOM 699 C C . LEU A 1 88 ? 6.553 -3.007 -2.907 1.00 95.62 88 LEU A C 1
ATOM 701 O O . LEU A 1 88 ? 7.013 -1.978 -3.407 1.00 95.62 88 LEU A O 1
ATOM 705 N N . ARG A 1 89 ? 6.993 -4.222 -3.217 1.00 95.00 89 ARG A N 1
ATOM 706 C CA . ARG A 1 89 ? 7.924 -4.477 -4.311 1.00 95.00 89 ARG A CA 1
ATOM 707 C C . ARG A 1 89 ? 7.157 -5.033 -5.496 1.00 95.00 89 ARG A C 1
ATOM 709 O O . ARG A 1 89 ? 6.480 -6.048 -5.372 1.00 95.00 89 ARG A O 1
ATOM 716 N N . PHE A 1 90 ? 7.263 -4.364 -6.638 1.00 93.69 90 PHE A N 1
ATOM 717 C CA . PHE A 1 90 ? 6.667 -4.859 -7.875 1.00 93.69 90 PHE A CA 1
ATOM 718 C C . PHE A 1 90 ? 7.415 -6.116 -8.332 1.00 93.69 90 PHE A C 1
ATOM 720 O O . PHE A 1 90 ? 8.596 -6.031 -8.675 1.00 93.69 90 PHE A O 1
ATOM 727 N N . GLU A 1 91 ? 6.728 -7.257 -8.347 1.00 94.31 91 GLU A N 1
ATOM 728 C CA . GLU A 1 91 ? 7.275 -8.512 -8.871 1.00 94.31 91 GLU A CA 1
ATOM 729 C C . GLU A 1 91 ? 6.888 -8.672 -10.344 1.00 94.31 91 GLU A C 1
ATOM 731 O O . GLU A 1 91 ? 7.739 -8.876 -11.213 1.00 94.31 91 GLU A O 1
ATOM 736 N N . ASP A 1 92 ? 5.596 -8.505 -10.638 1.00 93.94 92 ASP A N 1
ATOM 737 C CA . ASP A 1 92 ? 5.047 -8.522 -11.988 1.00 93.94 92 ASP A CA 1
ATOM 738 C C . ASP A 1 92 ? 3.693 -7.792 -12.064 1.00 93.94 92 ASP A C 1
ATOM 740 O O . ASP A 1 92 ? 3.207 -7.204 -11.101 1.00 93.94 92 ASP A O 1
ATOM 744 N N . ALA A 1 93 ? 3.060 -7.814 -13.241 1.00 94.44 93 ALA A N 1
ATOM 745 C CA . ALA A 1 93 ? 1.788 -7.128 -13.473 1.00 94.44 93 ALA A CA 1
ATOM 746 C C . ALA A 1 93 ? 0.627 -7.640 -12.598 1.00 94.44 93 ALA A C 1
ATOM 748 O O . ALA A 1 93 ? -0.384 -6.951 -12.467 1.00 94.44 93 ALA A O 1
ATOM 749 N N . SER A 1 94 ? 0.738 -8.841 -12.030 1.00 95.81 94 SER A N 1
ATOM 750 C CA . SER A 1 94 ? -0.300 -9.468 -11.215 1.00 95.81 94 SER A CA 1
ATOM 751 C C . SER A 1 94 ? -0.085 -9.302 -9.714 1.00 95.81 94 SER A C 1
ATOM 753 O O . SER A 1 94 ? -1.081 -9.216 -8.998 1.00 95.81 94 SER A O 1
ATOM 755 N N . SER A 1 95 ? 1.166 -9.215 -9.248 1.00 95.44 95 SER A N 1
ATOM 756 C CA . SER A 1 95 ? 1.469 -9.229 -7.812 1.00 95.44 95 SER A CA 1
ATOM 757 C C . SER A 1 95 ? 2.604 -8.307 -7.371 1.00 95.44 95 SER A C 1
ATOM 759 O O . SER A 1 95 ? 3.595 -8.121 -8.086 1.00 95.44 95 SER A O 1
ATOM 761 N N . ALA A 1 96 ? 2.485 -7.825 -6.133 1.00 96.25 96 ALA A N 1
ATOM 762 C CA . ALA A 1 96 ? 3.563 -7.225 -5.363 1.00 96.25 96 ALA A CA 1
ATOM 763 C C . ALA A 1 96 ? 3.841 -8.021 -4.079 1.00 96.25 96 ALA A C 1
ATOM 765 O O . ALA A 1 96 ? 2.918 -8.480 -3.403 1.00 96.25 96 ALA A O 1
ATOM 766 N N . SER A 1 97 ? 5.117 -8.134 -3.711 1.00 96.50 97 SER A N 1
ATOM 767 C CA . SER A 1 97 ? 5.529 -8.647 -2.401 1.00 96.50 97 SER A CA 1
ATOM 768 C C . SER A 1 97 ? 5.598 -7.506 -1.377 1.00 96.50 97 SER A C 1
ATOM 770 O O . SER A 1 97 ? 5.736 -6.331 -1.735 1.00 96.50 97 SER A O 1
ATOM 772 N N . VAL A 1 98 ? 5.489 -7.832 -0.087 1.00 95.12 98 VAL A N 1
ATOM 773 C CA . VAL A 1 98 ? 5.513 -6.856 1.009 1.00 95.12 98 VAL A CA 1
ATOM 774 C C . VAL A 1 98 ? 6.842 -6.939 1.740 1.00 95.12 98 VAL A C 1
ATOM 776 O O . VAL A 1 98 ? 7.254 -7.992 2.229 1.00 95.12 98 VAL A O 1
ATOM 779 N N . HIS A 1 99 ? 7.493 -5.790 1.848 1.00 93.81 99 HIS A N 1
ATOM 780 C CA . HIS A 1 99 ? 8.787 -5.612 2.481 1.00 93.81 99 HIS A CA 1
ATOM 781 C C . HIS A 1 99 ? 8.680 -4.625 3.637 1.00 93.81 99 HIS A C 1
ATOM 783 O O . HIS A 1 99 ? 7.798 -3.771 3.660 1.00 93.81 99 HIS A O 1
ATOM 789 N N . MET A 1 100 ? 9.612 -4.718 4.575 1.00 91.50 100 MET A N 1
ATOM 790 C CA . MET A 1 100 ? 9.779 -3.780 5.673 1.00 91.50 100 MET A CA 1
ATOM 791 C C . MET A 1 100 ? 11.132 -3.086 5.564 1.00 91.50 100 MET A C 1
ATOM 793 O O . MET A 1 100 ? 12.162 -3.745 5.403 1.00 91.50 100 MET A O 1
ATOM 797 N N . ASP A 1 101 ? 11.116 -1.762 5.664 1.00 89.12 101 ASP A N 1
ATOM 798 C CA . ASP A 1 101 ? 12.288 -0.897 5.671 1.00 89.12 101 ASP A CA 1
ATOM 799 C C . ASP A 1 101 ? 12.467 -0.261 7.057 1.00 89.12 101 ASP A C 1
ATOM 801 O O . ASP A 1 101 ? 11.638 0.531 7.505 1.00 89.12 101 ASP A O 1
ATOM 805 N N . PHE A 1 102 ? 13.559 -0.618 7.737 1.00 82.69 102 PHE A N 1
ATOM 806 C CA . PHE A 1 102 ? 13.928 -0.049 9.039 1.00 82.69 102 PHE A CA 1
ATOM 807 C C . PHE A 1 102 ? 14.816 1.193 8.924 1.00 82.69 102 PHE A C 1
ATOM 809 O O . PHE A 1 102 ? 14.924 1.967 9.875 1.00 82.69 102 PHE A O 1
ATOM 816 N N . SER A 1 103 ? 15.507 1.359 7.795 1.00 83.38 103 SER A N 1
ATOM 817 C CA . SER A 1 103 ? 16.410 2.484 7.540 1.00 83.38 103 SER A CA 1
ATOM 818 C C . SER A 1 103 ? 15.705 3.668 6.890 1.00 83.38 103 SER A C 1
ATOM 820 O O . SER A 1 103 ? 16.277 4.757 6.874 1.00 83.38 103 SER A O 1
ATOM 822 N N . PHE A 1 104 ? 14.474 3.473 6.405 1.00 84.19 104 PHE A N 1
ATOM 823 C CA . PHE A 1 104 ? 13.686 4.470 5.674 1.00 84.19 104 PHE A CA 1
ATOM 824 C C . PHE A 1 104 ? 14.435 5.011 4.446 1.00 84.19 104 PHE A C 1
ATOM 826 O O . PHE A 1 104 ? 14.294 6.178 4.078 1.00 84.19 104 PHE A O 1
ATOM 833 N N . ASP A 1 105 ? 15.279 4.173 3.845 1.00 80.12 105 ASP A N 1
ATOM 834 C CA . ASP A 1 105 ? 16.172 4.535 2.743 1.00 80.12 105 ASP A CA 1
ATOM 835 C C . ASP A 1 105 ? 15.886 3.757 1.451 1.00 80.12 105 ASP A C 1
ATOM 837 O O . ASP A 1 105 ? 16.496 4.024 0.414 1.00 80.12 105 ASP A O 1
ATOM 841 N N . GLY A 1 106 ? 14.976 2.783 1.511 1.00 80.31 106 GLY A N 1
ATOM 842 C CA . GLY A 1 106 ? 14.598 1.890 0.427 1.00 80.31 106 GLY A CA 1
ATOM 843 C C . GLY A 1 106 ? 15.674 0.889 0.007 1.00 80.31 106 GLY A C 1
ATOM 844 O O . GLY A 1 106 ? 15.441 0.129 -0.929 1.00 80.31 106 GLY A O 1
ATOM 845 N N . ASN A 1 107 ? 16.843 0.859 0.653 1.00 80.94 107 ASN A N 1
ATOM 846 C CA . ASN A 1 107 ? 17.960 0.001 0.243 1.00 80.94 107 ASN A CA 1
ATOM 847 C C . ASN A 1 107 ? 18.067 -1.265 1.092 1.00 80.94 107 ASN A C 1
ATOM 849 O O . ASN A 1 107 ? 18.484 -2.307 0.584 1.00 80.94 107 ASN A O 1
ATOM 853 N N . SER A 1 108 ? 17.691 -1.186 2.371 1.00 83.44 108 SER A N 1
ATOM 854 C CA . SER A 1 108 ? 17.821 -2.293 3.326 1.00 83.44 108 SER A CA 1
ATOM 855 C C . SER A 1 108 ? 16.452 -2.826 3.738 1.00 83.44 108 SER A C 1
ATOM 857 O O . SER A 1 108 ? 16.030 -2.692 4.885 1.00 83.44 108 SER A O 1
ATOM 859 N N . THR A 1 109 ? 15.746 -3.435 2.784 1.00 88.88 109 THR A N 1
ATOM 860 C CA . THR A 1 109 ? 14.409 -3.988 3.022 1.00 88.88 109 THR A CA 1
ATOM 861 C C . THR A 1 109 ? 14.441 -5.494 3.266 1.00 88.88 109 THR A C 1
ATOM 863 O O . THR A 1 109 ? 15.170 -6.213 2.583 1.00 88.88 109 THR A O 1
ATOM 866 N N . ASN A 1 110 ? 13.590 -5.985 4.163 1.00 90.94 110 ASN A N 1
ATOM 867 C CA . ASN A 1 110 ? 13.361 -7.416 4.369 1.00 90.94 110 ASN A CA 1
ATOM 868 C C . ASN A 1 110 ? 11.953 -7.792 3.913 1.00 90.94 110 ASN A C 1
ATOM 870 O O . ASN A 1 110 ? 10.998 -7.106 4.270 1.00 90.94 110 ASN A O 1
ATOM 874 N N . GLU A 1 111 ? 11.808 -8.882 3.165 1.00 93.44 111 GLU A N 1
ATOM 875 C CA . GLU A 1 111 ? 10.485 -9.416 2.837 1.00 93.44 111 GLU A CA 1
ATOM 876 C C . GLU A 1 111 ? 9.792 -9.904 4.117 1.00 93.44 111 GLU A C 1
ATOM 878 O O . GLU A 1 111 ? 10.380 -10.654 4.898 1.00 93.44 111 GLU A O 1
ATOM 883 N N . VAL A 1 112 ? 8.550 -9.469 4.330 1.00 92.62 112 VAL A N 1
ATOM 884 C CA . VAL A 1 112 ? 7.705 -9.887 5.464 1.00 92.62 112 VAL A CA 1
ATOM 885 C C . VAL A 1 112 ? 6.484 -10.680 5.010 1.00 92.62 112 VAL A C 1
ATOM 887 O O . VAL A 1 112 ? 5.963 -11.484 5.777 1.00 92.62 112 VAL A O 1
ATOM 890 N N . ALA A 1 113 ? 6.049 -10.507 3.759 1.00 94.12 113 ALA A N 1
ATOM 891 C CA . ALA A 1 113 ? 5.033 -11.355 3.155 1.00 94.12 113 ALA A CA 1
ATOM 892 C C . ALA A 1 113 ? 5.239 -11.470 1.635 1.00 94.12 113 ALA A C 1
ATOM 894 O O . ALA A 1 113 ? 5.544 -10.472 0.979 1.00 94.12 113 ALA A O 1
ATOM 895 N N . PRO A 1 114 ? 4.991 -12.649 1.038 1.00 95.12 114 PRO A N 1
ATOM 896 C CA . PRO A 1 114 ? 5.168 -12.858 -0.399 1.00 95.12 114 PRO A CA 1
ATOM 897 C C . PRO A 1 114 ? 4.068 -12.202 -1.251 1.00 95.12 114 PRO A C 1
ATOM 899 O O . PRO A 1 114 ? 4.163 -12.197 -2.472 1.00 95.12 114 PRO A O 1
ATOM 902 N N . SER A 1 115 ? 2.995 -11.697 -0.631 1.00 95.25 115 SER A N 1
ATOM 903 C CA . SER A 1 115 ? 1.901 -10.990 -1.307 1.00 95.25 115 SER A CA 1
ATOM 904 C C . SER A 1 115 ? 1.090 -10.133 -0.333 1.00 95.25 115 SER A C 1
ATOM 906 O O . SER A 1 115 ? 1.140 -10.346 0.883 1.00 95.25 115 SER A O 1
ATOM 908 N N . LEU A 1 116 ? 0.286 -9.213 -0.874 1.00 92.44 116 LEU A N 1
ATOM 909 C CA . LEU A 1 116 ? -0.725 -8.474 -0.108 1.00 92.44 116 LEU A CA 1
ATOM 910 C C . LEU A 1 116 ? -1.737 -9.401 0.580 1.00 92.44 116 LEU A C 1
ATOM 912 O O . LEU A 1 116 ? -2.081 -9.176 1.736 1.00 92.44 116 LEU A O 1
ATOM 916 N N . ASP A 1 117 ? -2.178 -10.464 -0.095 1.00 91.56 117 ASP A N 1
ATOM 917 C CA . ASP A 1 117 ? -3.118 -11.435 0.480 1.00 91.56 117 ASP A CA 1
ATOM 918 C C . ASP A 1 117 ? -2.501 -12.171 1.681 1.00 91.56 117 ASP A C 1
ATOM 920 O O . ASP A 1 117 ? -3.111 -12.258 2.748 1.00 91.56 117 ASP A O 1
ATOM 924 N N . ALA A 1 118 ? -1.238 -12.599 1.555 1.00 91.81 118 ALA A N 1
ATOM 925 C CA . ALA A 1 118 ? -0.501 -13.213 2.657 1.00 91.81 118 ALA A CA 1
ATOM 926 C C . ALA A 1 118 ? -0.337 -12.250 3.844 1.00 91.81 118 ALA A C 1
ATOM 928 O O . ALA A 1 118 ? -0.540 -12.652 4.990 1.00 91.81 118 ALA A O 1
ATOM 929 N N . MET A 1 119 ? -0.035 -10.974 3.583 1.00 90.88 119 MET A N 1
ATOM 930 C CA . MET A 1 119 ? 0.021 -9.948 4.627 1.00 90.88 119 MET A CA 1
ATOM 931 C C . MET A 1 119 ? -1.338 -9.758 5.311 1.00 90.88 119 MET A C 1
ATOM 933 O O . MET A 1 119 ? -1.396 -9.674 6.536 1.00 90.88 119 MET A O 1
ATOM 937 N N . CYS A 1 120 ? -2.435 -9.701 4.551 1.00 85.38 120 CYS A N 1
ATOM 938 C CA . CYS A 1 120 ? -3.778 -9.609 5.119 1.00 85.38 120 CYS A CA 1
ATOM 939 C C . CYS A 1 120 ? -4.094 -10.816 6.012 1.00 85.38 120 CYS A C 1
ATOM 941 O O . CYS A 1 120 ? -4.651 -10.632 7.093 1.00 85.38 120 CYS A O 1
ATOM 943 N N . GLY A 1 121 ? -3.701 -12.026 5.601 1.00 86.25 121 GLY A N 1
ATOM 944 C CA . GLY A 1 121 ? -3.790 -13.225 6.436 1.00 86.25 121 GLY A CA 1
ATOM 945 C C . GLY A 1 121 ? -3.030 -13.065 7.755 1.00 86.25 121 GLY A C 1
ATOM 946 O O . GLY A 1 121 ? -3.605 -13.267 8.824 1.00 86.25 121 GLY A O 1
ATOM 947 N N . MET A 1 122 ? -1.780 -12.596 7.697 1.00 86.25 122 MET A N 1
ATOM 948 C CA . MET A 1 122 ? -0.957 -12.350 8.888 1.00 86.25 122 MET A CA 1
ATOM 949 C C . MET A 1 122 ? -1.574 -11.296 9.819 1.00 86.25 122 MET A C 1
ATOM 951 O O . MET A 1 122 ? -1.686 -11.545 11.012 1.00 86.25 122 MET A O 1
ATOM 955 N N . LEU A 1 123 ? -2.059 -10.162 9.297 1.00 80.25 123 LEU A N 1
ATOM 956 C CA . LEU A 1 123 ? -2.733 -9.128 10.104 1.00 80.25 123 LEU A CA 1
ATOM 957 C C . LEU A 1 123 ? -3.988 -9.643 10.824 1.00 80.25 123 LEU A C 1
ATOM 959 O O . LEU A 1 123 ? -4.375 -9.099 11.857 1.00 80.25 123 LEU A O 1
ATOM 963 N N . LEU A 1 124 ? -4.663 -10.646 10.264 1.00 78.56 124 LEU A N 1
ATOM 964 C CA . LEU A 1 124 ? -5.882 -11.208 10.842 1.00 78.56 124 LEU A CA 1
ATOM 965 C C . LEU A 1 124 ? -5.605 -12.307 11.869 1.00 78.56 124 LEU A C 1
ATOM 967 O O . LEU A 1 124 ? -6.379 -12.439 12.818 1.00 78.56 124 LEU A O 1
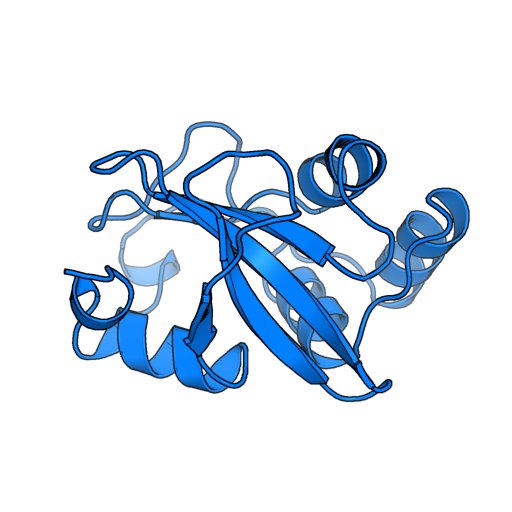ATOM 971 N N . GLU A 1 125 ? -4.552 -13.097 11.666 1.00 82.25 125 GLU A N 1
ATOM 972 C CA . GLU A 1 125 ? -4.212 -14.241 12.516 1.00 82.25 125 GLU A CA 1
ATOM 973 C C . GLU A 1 125 ? -3.241 -13.867 13.639 1.00 82.25 125 GLU A C 1
ATOM 975 O O . GLU A 1 125 ? -3.506 -14.163 14.805 1.00 82.25 125 GLU A O 1
ATOM 980 N N . ASP A 1 126 ? -2.136 -13.205 13.293 1.00 78.62 126 ASP A N 1
ATOM 981 C CA . ASP A 1 126 ? -1.080 -12.790 14.213 1.00 78.62 126 ASP A CA 1
ATOM 982 C C . ASP A 1 126 ? -0.335 -11.558 13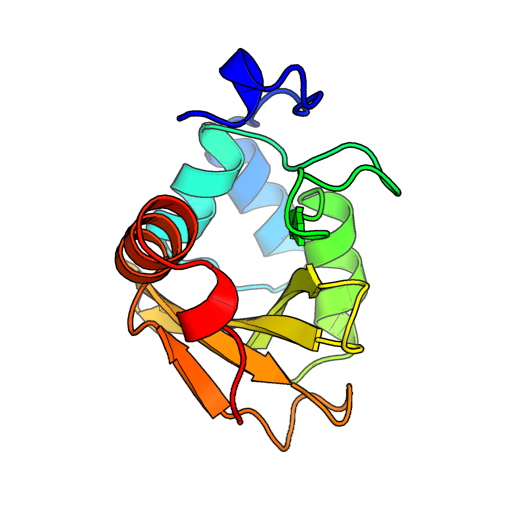.657 1.00 78.62 126 ASP A C 1
ATOM 984 O O . ASP A 1 126 ? 0.670 -11.695 12.953 1.00 78.62 126 ASP A O 1
ATOM 988 N N . PRO A 1 127 ? -0.784 -10.335 13.994 1.00 75.62 127 PRO A N 1
ATOM 989 C CA . PRO A 1 127 ? -0.124 -9.100 13.572 1.00 75.62 127 PRO A CA 1
ATOM 990 C C . PRO A 1 127 ? 1.357 -9.033 13.956 1.00 75.62 127 PRO A C 1
ATOM 992 O O . PRO A 1 127 ? 2.131 -8.349 13.288 1.00 75.62 127 PRO A O 1
ATOM 995 N N . SER A 1 128 ? 1.772 -9.742 15.015 1.00 74.62 128 SER A N 1
ATOM 996 C CA . SER A 1 128 ? 3.172 -9.758 15.439 1.00 74.62 128 SER A CA 1
ATOM 997 C C . SER A 1 128 ? 4.081 -10.503 14.461 1.00 74.62 128 SER A C 1
ATOM 999 O O . SER A 1 128 ? 5.275 -10.223 14.433 1.00 74.62 128 SER A O 1
ATOM 1001 N N . ALA A 1 129 ? 3.528 -11.361 13.596 1.00 74.88 129 ALA A N 1
ATOM 1002 C CA . ALA A 1 129 ? 4.273 -12.044 12.540 1.00 74.88 129 ALA A CA 1
ATOM 1003 C C . ALA A 1 129 ? 4.804 -11.086 11.460 1.00 74.88 129 ALA A C 1
ATOM 1005 O O . ALA A 1 129 ? 5.764 -11.413 10.766 1.00 74.88 129 ALA A O 1
ATOM 1006 N N . LEU A 1 130 ? 4.204 -9.897 11.328 1.00 73.19 130 LEU A N 1
ATOM 1007 C CA . LEU A 1 130 ? 4.697 -8.849 10.435 1.00 73.19 130 LEU A CA 1
ATOM 1008 C C . LEU A 1 130 ? 5.814 -8.018 11.060 1.00 73.19 130 LEU A C 1
ATOM 1010 O O . LEU A 1 130 ? 6.426 -7.222 10.356 1.00 73.19 130 LEU A O 1
ATOM 1014 N N . CYS A 1 131 ? 6.094 -8.190 12.350 1.00 67.69 131 CYS A N 1
ATOM 1015 C CA . CYS A 1 131 ? 7.259 -7.612 12.995 1.00 67.69 131 CYS A CA 1
ATOM 1016 C C . CYS A 1 131 ? 8.427 -8.592 12.861 1.00 67.69 131 CYS A C 1
ATOM 1018 O O . CYS A 1 131 ? 8.349 -9.728 13.326 1.00 67.69 131 CYS A O 1
ATOM 1020 N N . LEU A 1 132 ? 9.536 -8.151 12.264 1.00 59.31 132 LEU A N 1
ATOM 1021 C CA . LEU A 1 132 ? 10.783 -8.904 12.393 1.00 59.31 132 LEU A CA 1
ATOM 1022 C C . LEU A 1 132 ? 11.316 -8.751 13.834 1.00 59.31 132 LEU A C 1
ATOM 1024 O O . LEU A 1 132 ? 11.143 -7.677 14.418 1.00 59.31 132 LEU A O 1
ATOM 1028 N N . PRO A 1 133 ? 11.891 -9.820 14.414 1.00 50.34 133 PRO A N 1
ATOM 1029 C CA . PRO A 1 133 ? 12.385 -9.841 15.792 1.00 50.34 133 PRO A CA 1
ATOM 1030 C C . PRO A 1 133 ? 13.537 -8.866 16.060 1.00 50.34 133 PRO A C 1
ATOM 1032 O O . PRO A 1 133 ? 14.320 -8.583 15.124 1.00 50.34 133 PRO A O 1
#

Sequence (133 aa):
MSWREQGIPLLPGLDIEEIRSLAKMGHISLSADVELLYFLCGGMPRGTVDGNWFELWPLERLLHDAKNFPYSLLPFAEGFLSAQLYCLRFEDASSASVHMDFSFDGNSTNEVAPSLDAMCGMLLEDPSALCLP

Secondary structure (DSSP, 8-state):
--TTTTT---PPPPPHHHHHHHHHHTT----HHHHHHHHH---PPTT---TTSEEEPPHHHHHHHGGGS-TTEEEEEEETTTTEEEEEEE-SSS-EEEEEESSSSSSSEEEEESSHHHHHHHHHH-GGGGS--

Mean predicted aligned error: 4.47 Å